Protein AF-A0A0C2IS38-F1 (afdb_monomer)

Organism: Thelohanellus kitauei (NCBI:txid669202)

Sequence (135 aa):
MSERKAVNKYYPP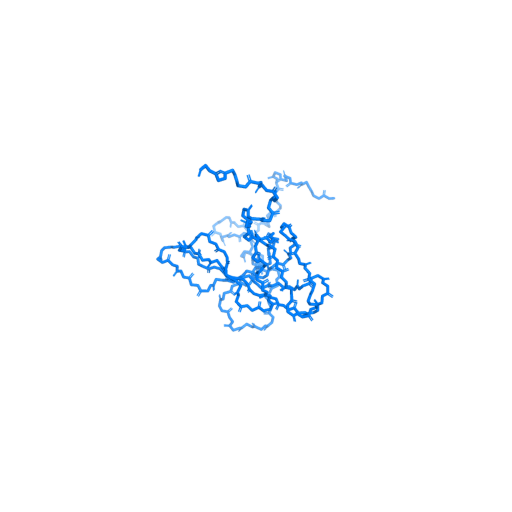EWRPEMGSINYYRKSLKFRERPKDQEERDPVFVIRFEMPFNIWCNGCNQHVGMGVRYNAQKKSIGKYFTTPMYKFRMKCHLCDNHFEIRTDPQNNDYVILSGARRKEERWDPKDSGAIELTG

InterPro domains:
  IPR007590 Saf4/Yju2 protein [PF04502] (9-122)
  IPR007590 Saf4/Yju2 protein [PTHR12111] (7-128)

pLDDT: mean 82.83, std 14.73, range [44.31, 95.69]

Secondary structure (DSSP, 8-state):
---TT-S-----TT--GGG--HHHHTT--SSS---S-TT-SS--EEEEEE-SS-EEETTT--EE-TT-EEEEEEEEEEEETTEEEEEEEEE-SSSS-EEEEEEETTTTEEEEEESEEE------GGGGT------

Mean predicted aligned error: 10.75 Å

Foldseek 3Di:
DDDPPDPDDDDPPPDDVVVPDSCVVVVPPPDPDDPPPPDDPWDWDWDWDFACAWKQFPPPRDIDGGGDIWRWTWTFDAADVPHTKIKTWTADPVDRFIWIWIQDPVVRDIDTDDRIDGDDPDDDPVVVPDDPPDD

Nearest PDB structures (foldseek):
  7b9v-assembly1_D  TM=8.317E-01  e=5.038E-08  Saccharomyces cerevisiae
  6j6q-assembly1_F  TM=8.182E-01  e=5.038E-08  Saccharomyces cerevisiae S288C
  5yzg-assembly1_Y  TM=8.006E-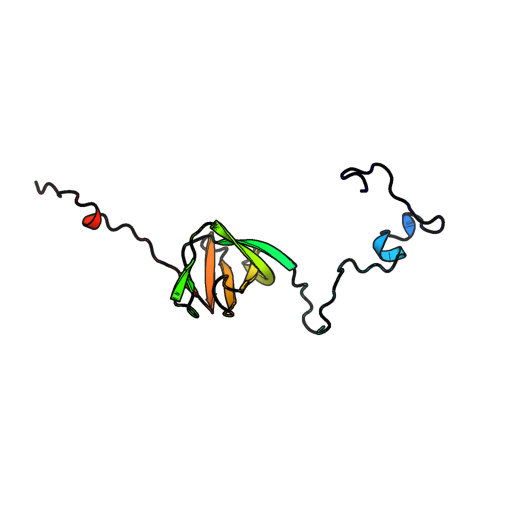01  e=3.099E-08  Homo sapiens
  6zym-assembly1_u  TM=8.475E-01  e=1.943E-07  Homo sapiens
  5lj5-assembly1_D  TM=8.178E-01  e=1.218E-06  Saccharomyces cerevisiae

Radius of gyration: 23.23 Å; Cα contacts (8 Å, |Δi|>4): 188; chains: 1; bounding box: 46×54×66 Å

Structure (mmCIF, N/CA/C/O backbone):
data_AF-A0A0C2IS38-F1
#
_entry.id   AF-A0A0C2IS38-F1
#
loop_
_atom_site.group_PDB
_atom_site.id
_atom_site.type_symbol
_atom_site.label_atom_id
_atom_site.label_alt_id
_atom_site.label_comp_id
_atom_site.label_asym_id
_atom_site.label_entity_id
_atom_site.label_seq_id
_atom_site.pdbx_PDB_ins_code
_atom_site.Cartn_x
_atom_site.Cartn_y
_atom_site.Cartn_z
_atom_site.occupancy
_atom_site.B_iso_or_equiv
_atom_site.auth_seq_id
_atom_site.auth_comp_id
_atom_site.auth_asym_id
_atom_site.auth_atom_id
_atom_site.pdbx_PDB_model_num
ATOM 1 N N . MET A 1 1 ? 24.929 -23.655 -2.162 1.00 57.03 1 MET A N 1
ATOM 2 C CA . MET A 1 1 ? 24.308 -22.314 -2.078 1.00 57.03 1 MET A CA 1
ATOM 3 C C . MET A 1 1 ? 25.166 -21.364 -2.892 1.00 57.03 1 MET A C 1
ATOM 5 O O . MET A 1 1 ? 26.351 -21.276 -2.609 1.00 57.03 1 MET A O 1
ATOM 9 N N . SER A 1 2 ? 24.614 -20.737 -3.933 1.00 82.00 2 SER A N 1
ATOM 10 C CA . SER A 1 2 ? 25.345 -19.702 -4.678 1.00 82.00 2 SER A CA 1
ATOM 11 C C . SER A 1 2 ? 25.635 -18.513 -3.761 1.00 82.00 2 SER A C 1
ATOM 13 O O . SER A 1 2 ? 24.834 -18.198 -2.880 1.00 82.00 2 SER A O 1
ATOM 15 N N . GLU A 1 3 ? 26.757 -17.840 -3.983 1.00 89.31 3 GLU A N 1
ATOM 16 C CA . GLU A 1 3 ? 27.144 -16.662 -3.213 1.00 89.31 3 GLU A CA 1
ATOM 17 C C . GLU A 1 3 ? 26.164 -15.494 -3.437 1.00 89.31 3 GLU A C 1
ATOM 19 O O . GLU A 1 3 ? 25.717 -15.250 -4.561 1.00 89.31 3 GLU A O 1
ATOM 24 N N . ARG A 1 4 ? 25.841 -14.739 -2.370 1.00 87.75 4 ARG A N 1
ATOM 25 C CA . ARG A 1 4 ? 24.925 -13.577 -2.426 1.00 87.75 4 ARG A CA 1
ATOM 26 C C . ARG A 1 4 ? 25.410 -12.499 -3.401 1.00 87.75 4 ARG A C 1
ATOM 28 O O . ARG A 1 4 ? 24.593 -11.807 -4.004 1.00 87.75 4 ARG A O 1
ATOM 35 N N . LYS A 1 5 ? 26.729 -12.346 -3.531 1.00 88.19 5 LYS A N 1
ATOM 36 C CA . LYS A 1 5 ? 27.398 -11.382 -4.412 1.00 88.19 5 LYS A CA 1
ATOM 37 C C . LYS A 1 5 ? 28.279 -12.105 -5.431 1.00 88.19 5 LYS A C 1
ATOM 39 O O . LYS A 1 5 ? 29.456 -11.797 -5.559 1.00 88.19 5 LYS A O 1
ATOM 44 N N . ALA A 1 6 ? 27.708 -13.070 -6.148 1.00 90.31 6 ALA A N 1
ATOM 45 C CA . ALA A 1 6 ? 28.429 -13.752 -7.215 1.00 90.31 6 ALA A CA 1
ATOM 46 C C . ALA A 1 6 ? 28.960 -12.740 -8.250 1.00 90.31 6 ALA A C 1
ATOM 48 O O . ALA A 1 6 ? 28.176 -12.033 -8.894 1.00 90.31 6 ALA A O 1
ATOM 49 N N . VAL A 1 7 ? 30.288 -12.685 -8.390 1.00 89.31 7 VAL A N 1
ATOM 50 C CA . VAL A 1 7 ? 30.995 -11.798 -9.330 1.00 89.31 7 VAL A CA 1
ATOM 51 C C . VAL A 1 7 ? 30.724 -12.224 -10.771 1.00 89.31 7 VAL A C 1
ATOM 53 O O . VAL A 1 7 ? 30.431 -11.394 -11.629 1.00 89.31 7 VAL A O 1
ATOM 56 N N . ASN A 1 8 ? 30.729 -13.535 -11.015 1.00 88.19 8 ASN A N 1
ATOM 57 C CA . ASN A 1 8 ? 30.506 -14.116 -12.330 1.00 88.19 8 ASN A CA 1
ATOM 58 C C . ASN A 1 8 ? 29.160 -14.840 -12.378 1.00 88.19 8 ASN A C 1
ATOM 60 O O . ASN A 1 8 ? 28.774 -15.550 -11.449 1.00 88.19 8 ASN A O 1
ATOM 64 N N . LYS A 1 9 ? 28.443 -14.671 -13.490 1.00 85.75 9 LYS A N 1
ATOM 65 C CA . LYS A 1 9 ? 27.204 -15.393 -13.800 1.00 85.75 9 LYS A CA 1
ATOM 66 C C . LYS A 1 9 ? 27.421 -16.153 -15.097 1.00 85.75 9 LYS A C 1
ATOM 68 O O . LYS A 1 9 ? 28.041 -15.627 -16.015 1.00 85.75 9 LYS A O 1
ATOM 73 N N . TYR A 1 10 ? 26.905 -17.375 -15.179 1.00 86.94 10 TYR A N 1
ATOM 74 C CA . TYR A 1 10 ? 26.964 -18.135 -16.420 1.00 86.94 10 TYR A CA 1
ATOM 75 C C . TYR A 1 10 ? 26.061 -17.495 -17.482 1.00 86.94 10 TYR A C 1
ATOM 77 O O . TYR A 1 10 ? 24.835 -17.404 -17.303 1.00 86.94 10 TYR A O 1
ATOM 85 N N . TYR A 1 11 ? 26.678 -17.096 -18.590 1.00 87.81 11 TYR A N 1
ATOM 86 C CA . TYR A 1 11 ? 26.013 -16.666 -19.812 1.00 87.81 11 TYR A CA 1
ATOM 87 C C . TYR A 1 11 ? 26.164 -17.772 -20.870 1.00 87.81 11 TYR A C 1
ATOM 89 O O . TYR A 1 11 ? 27.268 -18.291 -21.030 1.00 87.81 11 TYR A O 1
ATOM 97 N N . PRO A 1 12 ? 25.082 -18.173 -21.563 1.00 90.62 12 PRO A N 1
ATOM 98 C CA . PRO A 1 12 ? 25.164 -19.149 -22.646 1.00 90.62 12 PRO A CA 1
ATOM 99 C C . PRO A 1 12 ? 26.134 -18.674 -23.744 1.00 90.62 12 PRO A C 1
ATOM 101 O O . PRO A 1 12 ? 26.116 -17.482 -24.046 1.00 90.62 12 PRO A O 1
ATOM 104 N N . PRO A 1 13 ? 26.924 -19.562 -24.379 1.00 90.50 13 PRO A N 1
ATOM 105 C CA . PRO A 1 13 ? 27.898 -19.183 -25.414 1.00 90.50 13 PRO A CA 1
ATOM 106 C C . PRO A 1 13 ? 27.287 -18.465 -26.623 1.00 90.50 13 PRO A C 1
ATOM 108 O O . PRO A 1 13 ? 27.927 -17.637 -27.262 1.00 90.50 13 PRO A O 1
ATOM 111 N N . GLU A 1 14 ? 26.031 -18.783 -26.924 1.00 90.69 14 GLU A N 1
ATOM 112 C CA . GLU A 1 14 ? 25.249 -18.172 -27.996 1.00 90.69 14 GLU A CA 1
ATOM 113 C C . GLU A 1 14 ? 24.733 -16.771 -27.634 1.00 90.69 14 GLU A C 1
ATOM 115 O O . GLU A 1 14 ? 24.430 -15.986 -28.527 1.00 90.69 14 GLU A O 1
ATOM 120 N N . TRP A 1 15 ? 24.632 -16.422 -26.345 1.00 90.50 15 TRP A N 1
ATOM 121 C CA . TRP A 1 15 ? 24.112 -15.122 -25.926 1.00 90.50 15 TRP A CA 1
ATOM 122 C C . TRP A 1 15 ? 25.184 -14.040 -26.046 1.00 90.50 15 TRP A C 1
ATOM 124 O O . TRP A 1 15 ? 26.261 -14.134 -25.456 1.00 90.50 15 TRP A O 1
ATOM 134 N N . ARG A 1 16 ? 24.845 -12.958 -26.750 1.00 87.00 16 ARG A N 1
ATOM 135 C CA . ARG A 1 16 ? 25.650 -11.733 -26.818 1.00 87.00 16 ARG A CA 1
ATOM 136 C C . ARG A 1 16 ? 24.900 -10.573 -26.158 1.00 87.00 16 ARG A C 1
ATOM 138 O O . ARG A 1 16 ? 23.674 -10.527 -26.276 1.00 87.00 16 ARG A O 1
ATOM 145 N N . PRO A 1 17 ? 25.595 -9.602 -25.534 1.00 86.50 17 PRO A N 1
ATOM 146 C CA . PRO A 1 17 ? 24.956 -8.435 -24.911 1.00 86.50 17 PRO A CA 1
ATOM 147 C C . PRO A 1 17 ? 24.044 -7.633 -25.856 1.00 86.50 17 PRO A C 1
ATOM 149 O O . PRO A 1 17 ? 23.048 -7.063 -25.417 1.00 86.50 17 PRO A O 1
ATOM 152 N N . GLU A 1 18 ? 24.351 -7.639 -27.155 1.00 89.38 18 GLU A N 1
ATOM 153 C CA . GLU A 1 18 ? 23.566 -7.001 -28.223 1.00 89.38 18 GLU A CA 1
ATOM 154 C C . GLU A 1 18 ? 22.166 -7.613 -28.397 1.00 89.38 18 GLU A C 1
ATOM 156 O O . GLU A 1 18 ? 21.237 -6.925 -28.807 1.00 89.38 18 GLU A O 1
ATOM 161 N N . MET A 1 19 ? 21.974 -8.886 -28.023 1.00 82.50 19 MET A N 1
ATOM 162 C CA . MET A 1 19 ? 20.680 -9.583 -28.107 1.00 82.50 19 MET A CA 1
ATOM 163 C C . MET A 1 19 ? 19.703 -9.185 -26.985 1.00 82.50 19 MET A C 1
ATOM 165 O O . MET A 1 19 ? 18.626 -9.771 -26.845 1.00 82.50 19 MET A O 1
ATOM 169 N N . GLY A 1 20 ? 20.077 -8.212 -26.151 1.00 84.69 20 GLY A N 1
ATOM 170 C CA . GLY A 1 20 ? 19.288 -7.730 -25.026 1.00 84.69 20 GLY A CA 1
ATOM 171 C C . GLY A 1 20 ? 19.495 -8.541 -23.746 1.00 84.69 20 GLY A C 1
ATOM 172 O O . GLY A 1 20 ? 20.449 -9.301 -23.588 1.00 84.69 20 GLY A O 1
ATOM 173 N N . SER A 1 21 ? 18.599 -8.353 -22.772 1.00 82.62 21 SER A N 1
ATOM 174 C CA . SER A 1 21 ? 18.766 -8.950 -21.438 1.00 82.62 21 SER A CA 1
ATOM 175 C C . SER A 1 21 ? 18.801 -10.483 -21.479 1.00 82.62 21 SER A C 1
ATOM 177 O O . SER A 1 21 ? 18.038 -11.106 -22.216 1.00 82.62 21 SER A O 1
ATOM 179 N N . ILE A 1 22 ? 19.596 -11.106 -20.604 1.00 83.56 22 ILE A N 1
ATOM 180 C CA . ILE A 1 22 ? 19.650 -12.574 -20.476 1.00 83.56 22 ILE A CA 1
ATOM 181 C C . ILE A 1 22 ? 18.268 -13.209 -20.245 1.00 83.56 22 ILE A C 1
ATOM 183 O O . ILE A 1 22 ? 18.007 -14.319 -20.701 1.00 83.56 22 ILE A O 1
ATOM 187 N N . ASN A 1 23 ? 17.361 -12.485 -19.580 1.00 79.94 23 ASN A N 1
ATOM 188 C CA . ASN A 1 23 ? 15.996 -12.947 -19.343 1.00 79.94 23 ASN A CA 1
ATOM 189 C C . ASN A 1 23 ? 15.187 -13.043 -20.642 1.00 79.94 23 ASN A C 1
ATOM 191 O O . ASN A 1 23 ? 14.408 -13.975 -20.816 1.00 79.94 23 ASN A O 1
ATOM 195 N N . TYR A 1 24 ? 15.396 -12.093 -21.556 1.00 79.12 24 TYR A N 1
ATOM 196 C CA . TYR A 1 24 ? 14.782 -12.100 -22.880 1.00 79.12 24 TYR A CA 1
ATOM 197 C C . TYR A 1 24 ? 15.294 -13.281 -23.710 1.00 79.12 24 TYR A C 1
ATO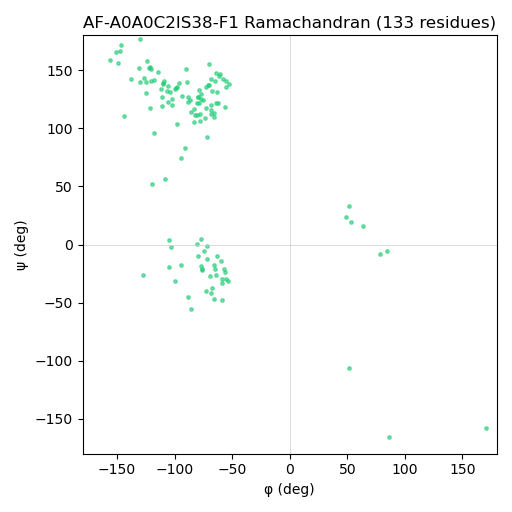M 199 O O . TYR A 1 24 ? 14.496 -14.053 -24.235 1.00 79.12 24 TYR A O 1
ATOM 207 N N . TYR A 1 25 ? 16.614 -13.488 -23.721 1.00 82.00 25 TYR A N 1
ATOM 208 C CA . TYR A 1 25 ? 17.253 -14.610 -24.410 1.00 82.00 25 TYR A CA 1
ATOM 209 C C . TYR A 1 25 ? 16.761 -15.974 -23.916 1.00 82.00 25 TYR A C 1
ATOM 211 O O . TYR A 1 25 ? 16.363 -16.829 -24.701 1.00 82.00 25 TYR A O 1
ATOM 219 N N . ARG A 1 26 ? 16.712 -16.164 -22.592 1.00 81.44 26 ARG A N 1
ATOM 220 C CA . ARG A 1 26 ? 16.222 -17.405 -21.972 1.00 81.44 26 ARG A CA 1
ATOM 221 C C . ARG A 1 26 ? 14.707 -17.578 -22.077 1.00 81.44 26 ARG A C 1
ATOM 223 O O . ARG A 1 26 ? 14.185 -18.554 -21.544 1.00 81.44 26 ARG A O 1
ATOM 230 N N . LYS A 1 27 ? 13.991 -16.615 -22.675 1.00 74.94 27 LYS A N 1
ATOM 231 C CA . LYS A 1 27 ? 12.523 -16.504 -22.634 1.00 74.94 27 LYS A CA 1
ATOM 232 C C . LYS A 1 27 ? 11.972 -16.641 -21.207 1.00 74.94 27 LYS A C 1
ATOM 234 O O . LYS A 1 27 ? 10.810 -16.986 -21.004 1.00 74.94 27 LYS A O 1
ATOM 239 N N . SER A 1 28 ? 12.804 -16.360 -20.201 1.00 69.06 28 SER A N 1
ATOM 240 C CA . SER A 1 28 ? 12.397 -16.367 -18.809 1.00 69.06 28 SER A CA 1
ATOM 241 C C . SER A 1 28 ? 11.654 -15.062 -18.593 1.00 69.06 28 SER A C 1
ATOM 243 O O . SER A 1 28 ? 12.256 -13.982 -18.596 1.00 69.06 28 SER A O 1
ATOM 245 N N . LEU A 1 29 ? 10.334 -15.150 -18.480 1.00 59.41 29 LEU A N 1
ATOM 246 C CA . LEU A 1 29 ? 9.498 -13.990 -18.219 1.00 59.41 29 LEU A CA 1
ATOM 247 C C . LEU A 1 29 ? 10.033 -13.262 -16.977 1.00 59.41 29 LEU A C 1
ATOM 249 O O . LEU A 1 29 ? 10.394 -13.887 -15.981 1.00 59.41 29 LEU A O 1
ATOM 253 N N . LYS A 1 30 ? 10.077 -11.923 -17.027 1.00 54.06 30 LYS A N 1
ATOM 254 C CA . LYS A 1 30 ? 10.454 -11.099 -15.861 1.00 54.06 30 LYS A CA 1
ATOM 255 C C . LYS A 1 30 ? 9.553 -11.371 -14.644 1.00 54.06 30 LYS A C 1
ATOM 257 O O . LYS A 1 30 ? 9.959 -11.098 -13.521 1.00 54.06 30 LYS A O 1
ATOM 262 N N . PHE A 1 31 ? 8.361 -11.919 -14.879 1.00 56.28 31 PHE A N 1
ATOM 263 C CA . PHE A 1 31 ? 7.428 -12.388 -13.867 1.00 56.28 31 PHE A CA 1
ATOM 264 C C . PHE A 1 31 ? 7.424 -13.909 -13.830 1.00 56.28 31 PHE A C 1
ATOM 266 O O . PHE A 1 31 ? 7.141 -14.565 -14.829 1.00 56.28 31 PHE A O 1
ATOM 273 N N . ARG A 1 32 ? 7.726 -14.451 -12.652 1.00 51.66 32 ARG A N 1
ATOM 274 C CA . ARG A 1 32 ? 7.739 -15.889 -12.373 1.00 51.66 32 ARG A CA 1
ATOM 275 C C . ARG A 1 32 ? 6.340 -16.515 -12.487 1.00 51.66 32 ARG A C 1
ATOM 277 O O . ARG A 1 32 ? 6.230 -17.712 -12.709 1.00 51.66 32 ARG A O 1
ATOM 284 N N . GLU A 1 33 ? 5.297 -15.693 -12.385 1.00 46.91 33 GLU A N 1
ATOM 285 C CA . GLU A 1 33 ? 3.889 -16.073 -12.411 1.00 46.91 33 GLU A CA 1
ATOM 286 C C . GLU A 1 33 ? 3.120 -14.964 -13.145 1.00 46.91 33 GLU A C 1
ATOM 288 O O . GLU A 1 33 ? 3.005 -13.845 -12.644 1.00 46.91 33 GLU A O 1
ATOM 293 N N . AR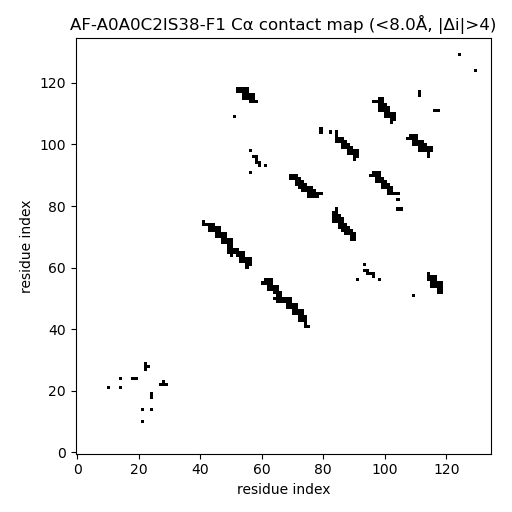G A 1 34 ? 2.610 -15.232 -14.351 1.00 48.09 34 ARG A N 1
ATOM 294 C CA . ARG A 1 34 ? 1.398 -14.527 -14.779 1.00 48.09 34 ARG A CA 1
ATOM 295 C C . ARG A 1 34 ? 0.246 -15.204 -14.031 1.00 48.09 34 ARG A C 1
ATOM 297 O O . ARG A 1 34 ? 0.135 -16.426 -14.163 1.00 48.09 34 ARG A O 1
ATOM 304 N N . PRO A 1 35 ? -0.600 -14.490 -13.268 1.00 44.62 35 PRO A N 1
ATOM 305 C CA . PRO A 1 35 ? -1.912 -15.039 -12.955 1.00 44.62 35 PRO A CA 1
ATOM 306 C C . PRO A 1 35 ? -2.596 -15.372 -14.290 1.00 44.62 35 PRO A C 1
ATOM 308 O O . PRO A 1 35 ? -2.486 -14.608 -15.251 1.00 44.62 35 PRO A O 1
ATOM 311 N N . LYS A 1 36 ? -3.220 -16.552 -14.375 1.00 50.09 36 LYS A N 1
ATOM 312 C CA . LYS A 1 36 ? -3.883 -17.054 -15.594 1.00 50.09 36 LYS A CA 1
ATOM 313 C C . LYS A 1 36 ? -5.010 -16.131 -16.084 1.00 50.09 36 LYS A C 1
ATOM 315 O O . LYS A 1 36 ? -5.406 -16.227 -17.240 1.00 50.09 36 LYS A O 1
ATOM 320 N N .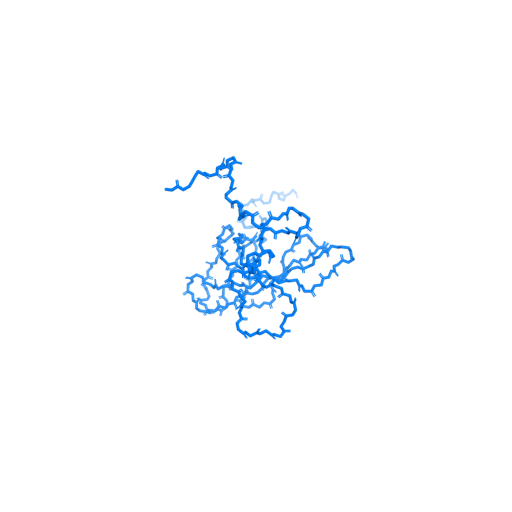 ASP A 1 37 ? -5.448 -15.203 -15.242 1.00 45.25 37 ASP A N 1
ATOM 321 C CA . ASP A 1 37 ? -6.560 -14.291 -15.487 1.00 45.25 37 ASP A CA 1
ATOM 322 C C . ASP A 1 37 ? -6.019 -12.965 -16.046 1.00 45.25 37 ASP A C 1
ATOM 324 O O . ASP A 1 37 ? -5.850 -11.957 -15.359 1.00 45.25 37 ASP A O 1
ATOM 328 N N . GLN A 1 38 ? -5.624 -13.017 -17.314 1.00 46.12 38 GLN A N 1
ATOM 329 C CA . GLN A 1 38 ? -4.959 -11.935 -18.026 1.00 46.12 38 GLN A CA 1
ATOM 330 C C . GLN A 1 38 ? -5.987 -11.032 -18.733 1.00 46.12 38 GLN A C 1
ATOM 332 O O . GLN A 1 38 ? -6.194 -11.164 -19.933 1.00 46.12 38 GLN A O 1
ATOM 337 N N . GLU A 1 39 ? -6.575 -10.076 -18.005 1.00 44.31 39 GLU A N 1
ATOM 338 C CA . GLU A 1 39 ? -7.233 -8.889 -18.600 1.00 44.31 39 GLU A CA 1
ATOM 339 C C . GLU A 1 39 ? -6.742 -7.555 -18.012 1.00 44.31 39 GLU A C 1
ATOM 341 O O . GLU A 1 39 ? -6.724 -6.541 -18.714 1.00 44.31 39 GLU A O 1
ATOM 346 N N . GLU A 1 40 ? -6.246 -7.522 -16.772 1.00 48.06 40 GLU A N 1
ATOM 347 C CA . GLU A 1 40 ? -5.729 -6.275 -16.204 1.00 48.06 40 GLU A CA 1
ATOM 348 C C . GLU A 1 40 ? -4.279 -6.021 -16.638 1.00 48.06 40 GLU A C 1
ATOM 350 O O . GLU A 1 40 ? -3.353 -6.766 -16.318 1.00 48.06 40 GLU A O 1
ATOM 355 N N . ARG A 1 41 ? -4.086 -4.929 -17.388 1.00 51.66 41 ARG A N 1
ATOM 356 C CA . ARG A 1 41 ? -2.798 -4.464 -17.935 1.00 51.66 41 ARG A CA 1
ATOM 357 C C . ARG A 1 41 ? -1.767 -4.074 -16.866 1.00 51.66 41 ARG A C 1
ATOM 359 O O . ARG A 1 41 ? -0.601 -3.876 -17.209 1.00 51.66 41 ARG A O 1
ATOM 366 N N . ASP A 1 42 ? -2.171 -3.992 -15.601 1.00 57.97 42 ASP A N 1
ATOM 367 C CA . ASP A 1 42 ? -1.316 -3.543 -14.508 1.00 57.97 42 ASP A CA 1
ATOM 368 C C . ASP A 1 42 ? -0.795 -4.722 -13.671 1.00 57.97 42 ASP A C 1
ATOM 370 O O . ASP A 1 42 ? -1.583 -5.461 -13.076 1.00 57.97 42 ASP A O 1
ATOM 374 N N . PRO A 1 43 ? 0.534 -4.910 -13.575 1.00 62.25 43 PRO A N 1
ATOM 375 C CA . PRO A 1 43 ? 1.114 -5.978 -12.774 1.00 62.25 43 PRO A CA 1
ATOM 376 C C . PRO A 1 43 ? 0.789 -5.790 -11.287 1.00 62.25 43 PRO A C 1
ATOM 378 O O . PRO A 1 43 ? 1.166 -4.789 -10.672 1.00 62.25 43 PRO A O 1
ATOM 381 N N . VAL A 1 44 ? 0.136 -6.788 -10.690 1.00 73.62 44 VAL A N 1
ATOM 382 C CA . VAL A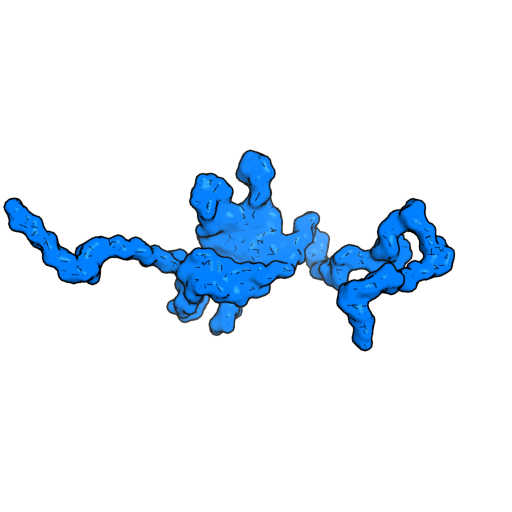 1 44 ? -0.072 -6.855 -9.240 1.00 73.62 44 VAL A CA 1
ATOM 383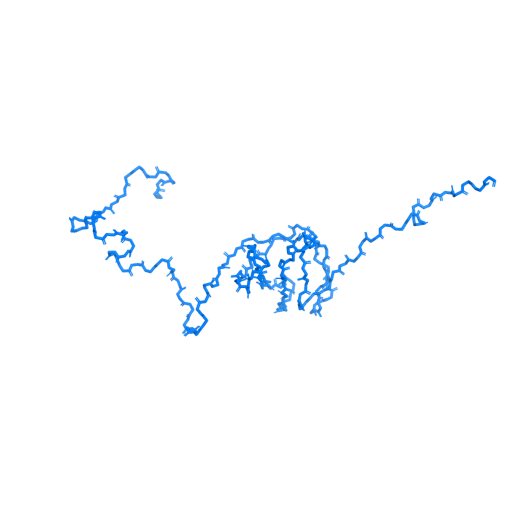 C C . VAL A 1 44 ? 1.223 -7.325 -8.583 1.00 73.62 44 VAL A C 1
ATOM 385 O O . VAL A 1 44 ? 1.645 -8.468 -8.757 1.00 73.62 44 VAL A O 1
ATOM 388 N N . PHE A 1 45 ? 1.865 -6.443 -7.817 1.00 81.94 45 PHE A N 1
ATOM 389 C CA . PHE A 1 45 ? 3.072 -6.779 -7.059 1.00 81.94 45 PHE A CA 1
ATOM 390 C C . PHE A 1 45 ? 2.727 -7.097 -5.611 1.00 81.94 45 PHE A C 1
ATOM 392 O O . PHE A 1 45 ? 1.997 -6.345 -4.971 1.00 81.94 45 PHE A O 1
ATOM 399 N N . VAL A 1 46 ? 3.310 -8.162 -5.063 1.00 89.69 46 VAL A N 1
ATOM 400 C CA . VAL A 1 46 ? 3.221 -8.441 -3.626 1.00 89.69 46 VAL A CA 1
ATOM 401 C C . VAL A 1 46 ? 4.372 -7.737 -2.910 1.00 89.69 46 VAL A C 1
ATOM 403 O O . VAL A 1 46 ? 5.538 -7.961 -3.235 1.00 89.69 46 VAL A O 1
ATOM 406 N N . ILE A 1 47 ? 4.051 -6.883 -1.940 1.00 92.38 47 ILE A N 1
ATOM 407 C CA . ILE A 1 47 ? 5.020 -6.159 -1.110 1.00 92.38 47 ILE A CA 1
ATOM 408 C C . ILE A 1 47 ? 4.783 -6.433 0.378 1.00 92.38 47 ILE A C 1
ATOM 410 O O . ILE A 1 47 ? 3.678 -6.780 0.789 1.00 92.38 47 ILE A O 1
ATOM 414 N N . ARG A 1 48 ? 5.818 -6.231 1.199 1.00 93.88 48 ARG A N 1
ATOM 415 C CA . ARG A 1 48 ? 5.691 -6.163 2.661 1.00 93.88 48 ARG A CA 1
ATOM 416 C C . ARG A 1 48 ? 5.245 -4.751 3.039 1.00 93.88 48 ARG A C 1
ATOM 418 O O . ARG A 1 48 ? 6.015 -3.813 2.859 1.00 93.88 48 ARG A O 1
ATOM 425 N N . PHE A 1 49 ? 4.018 -4.608 3.522 1.00 94.31 49 PHE A N 1
ATOM 426 C CA . PHE A 1 49 ? 3.426 -3.329 3.915 1.00 94.31 49 PHE A CA 1
ATOM 427 C C . PHE A 1 49 ? 3.226 -3.286 5.432 1.00 94.31 49 PHE A C 1
ATOM 429 O O . PHE A 1 49 ? 2.728 -4.253 6.007 1.00 94.31 49 PHE A O 1
ATOM 436 N N . GLU A 1 50 ? 3.617 -2.190 6.077 1.00 95.06 50 GLU A N 1
ATOM 437 C CA . GLU A 1 50 ? 3.419 -1.969 7.515 1.00 95.06 50 GLU A CA 1
ATOM 438 C C . GLU A 1 50 ? 2.200 -1.064 7.725 1.00 95.06 50 GLU A C 1
ATOM 440 O O . GLU A 1 50 ? 2.046 -0.066 7.021 1.00 95.06 50 GLU A O 1
ATOM 445 N N . MET A 1 51 ? 1.313 -1.414 8.661 1.00 93.38 51 MET A N 1
ATOM 446 C CA . MET A 1 51 ? 0.119 -0.610 8.950 1.00 93.38 51 MET A CA 1
ATOM 447 C C . MET A 1 51 ? 0.494 0.793 9.455 1.00 93.38 51 MET A C 1
ATOM 449 O O . MET A 1 51 ? 1.149 0.880 10.496 1.00 93.38 51 MET A O 1
ATOM 453 N N . PRO A 1 52 ? 0.054 1.880 8.790 1.00 92.12 52 PRO A N 1
ATOM 454 C CA . PRO A 1 52 ? 0.404 3.246 9.187 1.00 92.12 52 PRO A CA 1
ATOM 455 C C . PRO A 1 52 ? -0.372 3.746 10.414 1.00 92.12 52 PRO A C 1
ATOM 457 O O . PRO A 1 52 ? 0.066 4.681 11.070 1.00 92.12 52 PRO A O 1
ATOM 460 N N . PHE A 1 53 ? -1.521 3.147 10.729 1.00 92.06 53 PHE A N 1
ATOM 461 C CA . PHE A 1 53 ? -2.360 3.521 11.867 1.00 92.06 53 PHE A CA 1
ATOM 462 C C . PHE A 1 53 ? -3.146 2.315 12.388 1.00 92.06 53 PHE A C 1
ATOM 464 O O . PHE A 1 53 ? -3.255 1.286 11.717 1.00 92.06 53 PHE A O 1
ATOM 471 N N . ASN A 1 54 ? -3.712 2.466 13.583 1.00 92.88 54 ASN A N 1
ATOM 472 C CA . ASN A 1 54 ? -4.581 1.478 14.212 1.00 92.88 54 ASN A CA 1
ATOM 473 C C . ASN A 1 54 ? -5.904 1.335 13.438 1.00 92.88 54 ASN A C 1
ATOM 475 O O . ASN A 1 54 ? -6.555 2.332 13.103 1.00 92.88 54 ASN A O 1
ATOM 479 N N . ILE A 1 55 ? -6.318 0.096 13.161 1.00 93.38 55 ILE A N 1
ATOM 480 C CA . ILE A 1 55 ? -7.572 -0.200 12.451 1.00 93.38 55 ILE A CA 1
ATOM 481 C C . ILE A 1 55 ? -8.408 -1.252 13.180 1.00 93.38 55 ILE A C 1
ATOM 483 O O . ILE A 1 55 ? -7.890 -2.146 13.845 1.00 93.38 55 ILE A O 1
ATOM 487 N N . TRP A 1 56 ? -9.719 -1.176 12.984 1.00 93.62 56 TRP A N 1
ATOM 488 C CA . TRP A 1 56 ? -10.684 -2.211 13.331 1.00 93.62 56 TRP A CA 1
ATOM 489 C C . TRP A 1 56 ? -11.085 -2.961 12.066 1.00 93.62 56 TRP A C 1
ATOM 491 O O . TRP A 1 56 ? -11.508 -2.346 11.083 1.00 93.62 56 TRP A O 1
ATOM 501 N N . CYS A 1 57 ? -10.944 -4.286 12.057 1.00 93.75 57 CYS A N 1
ATOM 502 C CA . CYS A 1 57 ? -11.388 -5.088 10.920 1.00 93.75 57 CYS A CA 1
ATOM 503 C C . CYS A 1 57 ? -12.910 -5.258 10.950 1.00 93.75 57 CYS A C 1
ATOM 505 O O . CYS A 1 57 ? -13.442 -5.737 11.941 1.00 93.75 57 CYS A O 1
ATOM 507 N N . ASN A 1 58 ? -13.611 -4.976 9.848 1.00 92.00 58 ASN A N 1
ATOM 508 C CA . ASN A 1 58 ? -15.074 -5.137 9.798 1.00 92.00 58 ASN A CA 1
ATOM 509 C C . ASN A 1 58 ? -15.534 -6.609 9.779 1.00 92.00 58 ASN A C 1
ATOM 511 O O . ASN A 1 58 ? -16.722 -6.872 9.911 1.00 92.00 58 ASN A O 1
ATOM 515 N N . GLY A 1 59 ? -14.619 -7.561 9.554 1.00 89.81 59 GLY A N 1
ATOM 516 C CA . GLY A 1 59 ? -14.940 -8.991 9.482 1.00 89.81 59 GLY A CA 1
ATOM 517 C C . GLY A 1 59 ? -14.959 -9.656 10.857 1.00 89.81 59 GLY A C 1
ATOM 518 O O . GLY A 1 59 ? -15.958 -10.247 11.244 1.00 89.81 59 GLY A O 1
ATOM 519 N N . CYS A 1 60 ? -13.857 -9.542 11.603 1.00 91.31 60 CYS A N 1
ATOM 520 C CA . CYS A 1 60 ? -13.721 -10.129 12.940 1.00 91.31 60 CYS A CA 1
ATOM 521 C C . CYS A 1 60 ? -13.866 -9.121 14.093 1.00 91.31 60 CYS A C 1
ATOM 523 O O . CYS A 1 60 ? -13.771 -9.523 15.247 1.00 91.31 60 CYS A O 1
ATOM 525 N N . ASN A 1 61 ? -14.055 -7.825 13.810 1.00 90.62 61 ASN A N 1
ATOM 526 C CA . ASN A 1 61 ? -14.108 -6.733 14.798 1.00 90.62 61 ASN A CA 1
ATOM 527 C C . ASN A 1 61 ? -12.903 -6.671 15.752 1.00 90.62 61 ASN A C 1
ATOM 529 O O . ASN A 1 61 ? -12.961 -6.039 16.803 1.00 90.62 61 ASN A O 1
ATOM 533 N N . GLN A 1 62 ? -11.787 -7.296 15.378 1.00 90.44 62 GLN A N 1
ATOM 534 C CA . GLN A 1 62 ? -10.552 -7.256 16.147 1.00 90.44 62 GLN A CA 1
ATOM 535 C C . GLN A 1 62 ? -9.678 -6.077 15.718 1.00 90.44 62 GLN A C 1
ATOM 537 O O . GLN A 1 62 ? -9.709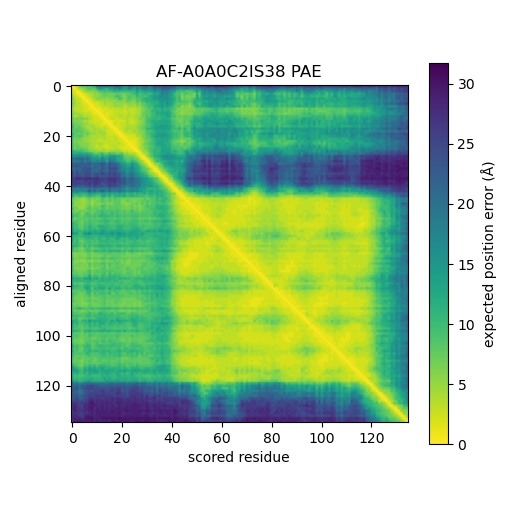 -5.616 14.570 1.00 90.44 62 GLN A O 1
ATOM 542 N N . HIS A 1 63 ? -8.894 -5.604 16.681 1.00 91.25 63 HIS A N 1
ATOM 543 C CA . HIS A 1 63 ? -7.955 -4.510 16.509 1.00 91.25 63 HIS A CA 1
ATOM 544 C C . HIS A 1 63 ? -6.677 -4.988 15.814 1.00 91.25 63 HIS A C 1
ATOM 546 O O . HIS A 1 63 ? -6.073 -5.986 16.206 1.00 91.25 63 HIS A O 1
ATOM 552 N N . VAL A 1 64 ? -6.233 -4.236 14.812 1.00 92.31 64 VAL A N 1
ATOM 553 C CA . VAL A 1 64 ? -4.910 -4.374 14.206 1.00 92.31 64 VAL A CA 1
ATOM 554 C C . VAL A 1 64 ? -4.105 -3.141 14.584 1.00 92.31 64 VAL A C 1
ATOM 556 O O . VAL A 1 64 ? -4.476 -2.019 14.237 1.00 92.31 64 VAL A O 1
ATOM 559 N N . GLY A 1 65 ? -2.998 -3.372 15.283 1.00 92.19 65 GLY A N 1
ATOM 560 C CA . GLY A 1 65 ? -2.093 -2.309 15.691 1.00 92.19 65 GLY A CA 1
ATOM 561 C C . GLY A 1 65 ? -1.324 -1.685 14.525 1.00 92.19 65 GLY A C 1
ATOM 562 O O . GLY A 1 65 ? -1.059 -2.322 13.500 1.00 92.19 65 GLY A O 1
ATOM 563 N N . MET A 1 66 ? -0.907 -0.441 14.723 1.00 93.00 66 MET A N 1
ATOM 564 C CA . MET A 1 66 ? 0.098 0.232 13.912 1.00 93.00 66 MET A CA 1
ATOM 565 C C . MET A 1 66 ? 1.395 -0.597 13.883 1.00 93.00 66 MET A C 1
ATOM 567 O O . MET A 1 66 ? 1.791 -1.194 14.883 1.00 93.00 66 MET A O 1
ATOM 571 N N . GLY A 1 67 ? 2.049 -0.663 12.722 1.00 92.62 67 GLY A N 1
ATOM 572 C CA . GLY A 1 67 ? 3.297 -1.409 12.519 1.00 92.62 67 GLY A CA 1
ATOM 573 C C . GLY A 1 67 ? 3.132 -2.903 12.206 1.00 92.62 67 GLY A C 1
ATOM 574 O O . GLY A 1 67 ? 4.113 -3.567 11.867 1.00 92.62 67 GLY A O 1
ATOM 575 N N . VAL A 1 68 ? 1.912 -3.458 12.247 1.00 93.25 68 VAL A N 1
ATOM 576 C CA . VAL A 1 68 ? 1.682 -4.855 11.834 1.00 93.25 68 VAL A CA 1
ATOM 577 C C . VAL A 1 68 ? 2.002 -5.024 10.345 1.00 93.25 68 VAL A C 1
ATOM 579 O O . VAL A 1 68 ? 1.556 -4.242 9.501 1.00 93.25 68 VAL A O 1
ATOM 582 N N . ARG A 1 69 ? 2.782 -6.062 10.020 1.00 94.75 69 ARG A N 1
ATOM 583 C CA . ARG A 1 69 ? 3.297 -6.329 8.670 1.00 94.75 69 ARG A CA 1
ATOM 584 C C . ARG A 1 69 ? 2.393 -7.281 7.893 1.00 94.75 69 ARG A C 1
ATOM 586 O O . ARG A 1 69 ? 2.161 -8.403 8.334 1.00 94.75 69 ARG A O 1
ATOM 593 N N . TYR A 1 70 ? 2.005 -6.890 6.684 1.00 94.44 70 TYR A N 1
ATOM 594 C CA . TYR A 1 70 ? 1.195 -7.689 5.767 1.00 94.44 70 TYR A CA 1
ATOM 595 C C . TYR A 1 70 ? 1.896 -7.927 4.432 1.00 94.44 70 TYR A C 1
ATOM 597 O O . TYR A 1 70 ? 2.694 -7.111 3.968 1.00 94.44 70 TYR A O 1
ATOM 605 N N . ASN A 1 71 ? 1.555 -9.042 3.787 1.00 93.31 71 ASN A N 1
ATOM 606 C CA . ASN A 1 71 ? 1.803 -9.224 2.362 1.00 93.31 71 ASN A CA 1
ATOM 607 C C . ASN A 1 71 ? 0.653 -8.543 1.612 1.00 93.31 71 ASN A C 1
ATOM 609 O O . ASN A 1 71 ? -0.471 -9.043 1.612 1.00 93.31 71 ASN A O 1
ATOM 613 N N . ALA A 1 72 ? 0.923 -7.382 1.025 1.00 93.69 72 ALA A N 1
ATOM 614 C CA . ALA A 1 72 ? -0.070 -6.569 0.343 1.00 93.69 72 ALA A CA 1
ATOM 615 C C . ALA A 1 72 ? 0.100 -6.649 -1.173 1.00 93.69 72 ALA A C 1
ATOM 617 O O . ALA A 1 72 ? 1.209 -6.544 -1.696 1.00 93.69 72 ALA A O 1
ATOM 618 N N . GLN A 1 73 ? -1.019 -6.782 -1.878 1.00 92.38 73 GLN A N 1
ATOM 619 C CA . GLN A 1 73 ? -1.104 -6.636 -3.323 1.00 92.38 73 GLN A CA 1
ATOM 620 C C . GLN A 1 73 ? -1.156 -5.147 -3.668 1.00 92.38 73 GLN A C 1
ATOM 622 O O . GLN A 1 73 ? -2.137 -4.464 -3.370 1.00 92.38 73 GLN A O 1
ATOM 627 N N . LYS A 1 74 ? -0.086 -4.644 -4.282 1.00 91.06 74 LYS A N 1
ATOM 628 C CA . LYS A 1 74 ? 0.050 -3.272 -4.767 1.00 91.06 74 LYS A CA 1
ATOM 629 C C . LYS A 1 74 ? -0.473 -3.173 -6.199 1.00 91.06 74 LYS A C 1
ATOM 631 O O . LYS A 1 74 ? 0.013 -3.884 -7.078 1.00 91.06 74 LYS A O 1
ATOM 636 N N . LYS A 1 75 ? -1.391 -2.235 -6.433 1.00 90.81 75 LYS A N 1
ATOM 637 C CA . LYS A 1 75 ? -1.922 -1.869 -7.756 1.00 90.81 75 LYS A CA 1
ATOM 638 C C . LYS A 1 75 ? -1.861 -0.352 -7.949 1.00 90.81 75 LYS A C 1
ATOM 640 O O . LYS A 1 75 ? -2.125 0.394 -7.009 1.00 90.81 75 LYS A O 1
ATOM 645 N N . SER A 1 76 ? -1.502 0.128 -9.135 1.00 89.56 76 SER A N 1
ATOM 646 C CA . SER A 1 76 ? -1.609 1.552 -9.492 1.00 89.56 76 SER A CA 1
ATOM 647 C C . SER A 1 76 ? -3.050 1.886 -9.874 1.00 89.56 76 SER A C 1
ATOM 649 O O . SER A 1 76 ? -3.616 1.211 -10.724 1.00 89.56 76 SER A O 1
ATOM 651 N N . ILE A 1 77 ? -3.651 2.904 -9.249 1.00 89.25 77 ILE A N 1
ATOM 652 C CA . ILE A 1 77 ? -5.034 3.332 -9.562 1.00 89.25 77 ILE A CA 1
ATOM 653 C C . ILE A 1 77 ? -5.039 4.556 -10.484 1.00 89.25 77 ILE A C 1
ATOM 655 O O . ILE A 1 77 ? -5.954 4.740 -11.277 1.00 89.25 77 ILE A O 1
ATOM 659 N N . GLY A 1 78 ? -4.028 5.418 -10.369 1.00 89.56 78 GLY A N 1
ATOM 660 C CA . GLY A 1 78 ? -3.979 6.691 -11.080 1.00 89.56 78 GLY A CA 1
ATOM 661 C C . GLY A 1 78 ? -2.840 7.571 -10.581 1.00 89.56 78 GLY A C 1
ATOM 662 O O . GLY A 1 78 ? -1.870 7.074 -10.001 1.00 89.56 78 GLY A O 1
ATOM 663 N N . LYS A 1 79 ? -2.951 8.881 -10.804 1.00 92.25 79 LYS A N 1
ATOM 664 C CA . LYS A 1 79 ? -1.975 9.879 -10.352 1.00 92.25 79 LYS A CA 1
ATOM 665 C C . LYS A 1 79 ? -2.693 11.110 -9.798 1.00 92.25 79 LYS A C 1
ATOM 667 O O . LYS A 1 79 ? -3.710 11.520 -10.346 1.00 92.25 79 LYS A O 1
ATOM 672 N N . TYR A 1 80 ? -2.137 11.692 -8.743 1.00 91.69 80 TYR A N 1
ATOM 673 C CA . TYR A 1 80 ? -2.477 13.019 -8.244 1.00 91.69 80 TYR A CA 1
ATOM 674 C C . TYR A 1 80 ? -1.431 14.001 -8.786 1.00 91.69 80 TYR A C 1
ATOM 676 O O . TYR A 1 80 ? -0.278 13.984 -8.350 1.00 91.69 80 TYR A O 1
ATOM 684 N N . PHE A 1 81 ? -1.805 14.787 -9.799 1.00 92.44 81 PHE A N 1
ATOM 685 C CA . PHE A 1 81 ? -0.879 15.559 -10.640 1.00 92.44 81 PHE A CA 1
ATOM 686 C C . PHE A 1 81 ? 0.252 14.679 -11.209 1.00 92.44 81 PHE A C 1
ATOM 688 O O . PHE A 1 81 ? 0.020 13.863 -12.101 1.00 92.44 81 PHE A O 1
ATOM 695 N N . THR A 1 82 ? 1.472 14.808 -10.687 1.00 93.50 82 THR A N 1
ATOM 696 C CA . THR A 1 82 ? 2.648 14.022 -11.087 1.00 93.50 82 THR A CA 1
ATOM 697 C C . THR A 1 82 ? 2.883 12.791 -10.202 1.00 93.50 82 THR A C 1
ATOM 699 O O . THR A 1 82 ? 3.565 11.856 -10.631 1.00 93.50 82 THR A O 1
ATOM 702 N N . THR A 1 83 ? 2.291 12.738 -9.005 1.00 93.00 83 THR A N 1
ATOM 703 C CA . THR A 1 83 ? 2.529 11.691 -7.999 1.00 93.00 83 THR A CA 1
ATOM 704 C C . THR A 1 83 ? 1.617 10.480 -8.226 1.00 93.00 83 THR A C 1
ATOM 706 O O . THR A 1 83 ? 0.395 10.629 -8.243 1.00 93.00 83 THR A O 1
ATOM 709 N N . PRO A 1 84 ?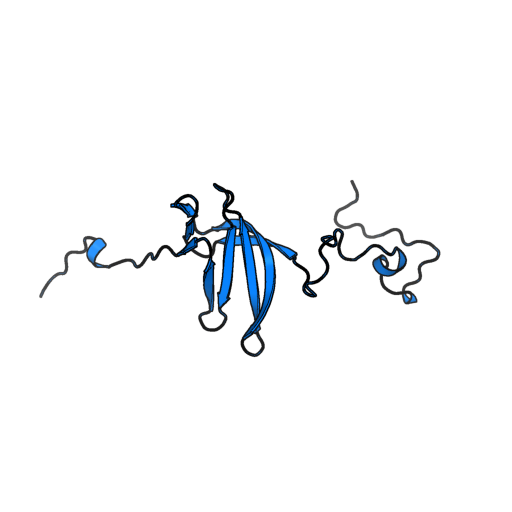 2.150 9.253 -8.377 1.00 91.56 84 PRO A N 1
ATOM 710 C CA . PRO A 1 84 ? 1.326 8.060 -8.557 1.00 91.56 84 PRO A CA 1
ATOM 711 C C . PRO A 1 84 ? 0.585 7.663 -7.277 1.00 91.56 84 PRO A C 1
ATOM 713 O O . PRO A 1 84 ? 1.165 7.634 -6.193 1.00 91.56 84 PRO A O 1
ATOM 716 N N . MET A 1 85 ? -0.685 7.291 -7.428 1.00 94.06 85 MET A N 1
ATOM 717 C CA . MET A 1 85 ? -1.521 6.757 -6.357 1.00 94.06 85 MET A CA 1
ATOM 718 C C . MET A 1 85 ? -1.582 5.232 -6.423 1.00 94.06 85 MET A C 1
ATOM 720 O O . MET A 1 85 ? -1.816 4.640 -7.485 1.00 94.06 85 MET A O 1
ATOM 724 N N . TYR A 1 86 ? -1.432 4.594 -5.265 1.00 93.38 86 TYR A N 1
ATOM 725 C CA . TYR A 1 86 ? -1.421 3.142 -5.132 1.00 93.38 86 TYR A CA 1
ATOM 726 C C . TYR A 1 86 ? -2.576 2.639 -4.267 1.00 93.38 86 TYR A C 1
ATOM 728 O O . TYR A 1 86 ? -2.908 3.238 -3.245 1.00 93.38 86 TYR A O 1
ATOM 736 N N . LYS A 1 87 ? -3.147 1.503 -4.679 1.00 94.38 87 LYS A N 1
ATOM 737 C CA . LYS A 1 87 ? -4.031 0.643 -3.891 1.00 94.38 87 LYS A CA 1
ATOM 738 C C . LYS A 1 87 ? -3.219 -0.479 -3.274 1.00 94.38 87 LYS A C 1
ATOM 740 O O . LYS A 1 87 ? -2.417 -1.106 -3.968 1.00 94.38 87 LYS A O 1
ATOM 745 N N . PHE A 1 88 ? -3.517 -0.794 -2.027 1.00 94.81 88 PHE A N 1
ATOM 746 C CA . PHE A 1 88 ? -3.010 -1.959 -1.328 1.00 94.81 88 PHE A CA 1
ATOM 747 C C . PHE A 1 88 ? -4.192 -2.804 -0.880 1.00 94.81 88 PHE A C 1
ATOM 749 O O . PHE A 1 88 ? -5.013 -2.349 -0.086 1.00 94.81 88 PHE A O 1
ATOM 756 N N . ARG A 1 89 ? -4.279 -4.029 -1.396 1.00 94.38 89 ARG A N 1
ATOM 757 C CA . ARG A 1 89 ? -5.236 -5.039 -0.939 1.00 94.38 89 ARG A CA 1
ATOM 758 C C . ARG A 1 89 ? -4.504 -6.063 -0.091 1.00 94.38 89 ARG A C 1
ATOM 760 O O . ARG A 1 89 ? -3.465 -6.575 -0.505 1.00 94.38 89 ARG A O 1
ATOM 767 N N . MET A 1 90 ? -5.036 -6.373 1.082 1.00 93.25 90 MET A N 1
ATOM 768 C CA . MET A 1 90 ? -4.434 -7.367 1.966 1.00 93.25 90 MET A CA 1
ATOM 769 C C . MET A 1 90 ? -5.473 -8.098 2.806 1.00 93.25 90 MET A C 1
ATOM 771 O O . MET A 1 90 ? -6.585 -7.611 3.012 1.00 93.25 90 MET A O 1
ATOM 775 N N . LYS A 1 91 ? -5.101 -9.298 3.250 1.00 93.50 91 LYS A N 1
ATOM 776 C CA . LYS A 1 91 ? -5.933 -10.180 4.066 1.00 93.50 91 LYS A CA 1
ATOM 777 C C . LYS A 1 91 ? -5.707 -9.884 5.547 1.00 93.50 91 LYS A C 1
ATOM 779 O O . LYS A 1 91 ? -4.565 -9.682 5.962 1.00 93.50 91 LYS A O 1
ATOM 784 N N . CYS A 1 92 ? -6.773 -9.892 6.341 1.00 92.62 92 CYS A N 1
ATOM 785 C CA . CYS A 1 92 ? -6.654 -9.872 7.794 1.00 92.62 92 CYS A CA 1
ATOM 786 C C . CYS A 1 92 ? -5.880 -11.103 8.295 1.00 92.62 92 CYS A C 1
ATOM 788 O O . CYS A 1 92 ? -5.966 -12.186 7.725 1.00 92.62 92 CYS A O 1
ATOM 790 N N . HIS A 1 93 ? -5.114 -10.945 9.374 1.00 87.31 93 HIS A N 1
ATOM 791 C CA . HIS A 1 93 ? -4.375 -12.059 9.973 1.00 87.31 93 HIS A CA 1
ATOM 792 C C . HIS A 1 93 ? -5.272 -12.988 10.810 1.00 87.31 93 HIS A C 1
ATOM 794 O O . HIS A 1 93 ? -4.886 -14.121 11.074 1.00 87.31 93 HIS A O 1
ATOM 800 N N . LEU A 1 94 ? -6.461 -12.515 11.204 1.00 89.56 94 LEU A N 1
ATOM 801 C CA . LEU A 1 94 ? -7.399 -13.232 12.076 1.00 89.56 94 LEU A CA 1
ATOM 802 C C . LEU A 1 94 ? -8.605 -13.808 11.319 1.00 89.56 94 LEU A C 1
ATOM 804 O O . LEU A 1 94 ? -9.279 -14.692 11.835 1.00 89.56 94 LEU A O 1
ATOM 808 N N . CYS A 1 95 ? -8.905 -13.317 10.113 1.00 91.69 95 CYS A N 1
ATOM 809 C CA . CYS A 1 95 ? -10.065 -13.760 9.337 1.00 91.69 95 CYS A CA 1
ATOM 810 C C . CYS A 1 95 ? -9.802 -13.745 7.827 1.00 91.69 95 CYS A C 1
ATOM 812 O O . CYS A 1 95 ? -8.800 -13.211 7.354 1.00 91.69 95 CYS A O 1
ATOM 814 N N . ASP A 1 96 ? -10.743 -14.290 7.055 1.00 91.50 96 ASP A N 1
ATOM 815 C CA . ASP A 1 96 ? -10.665 -14.311 5.590 1.00 91.50 96 ASP A CA 1
ATOM 816 C C . ASP A 1 96 ? -11.079 -12.996 4.914 1.00 91.50 96 ASP A C 1
ATOM 818 O O . ASP A 1 96 ? -11.021 -12.865 3.686 1.00 91.50 96 ASP A O 1
ATOM 822 N N . ASN A 1 97 ? -11.443 -11.986 5.708 1.00 92.56 97 ASN A N 1
ATOM 823 C CA . ASN A 1 97 ? -11.792 -10.679 5.183 1.00 92.56 97 ASN A CA 1
ATOM 824 C C . ASN A 1 97 ? -10.563 -9.968 4.597 1.00 92.56 97 ASN A C 1
ATOM 826 O O . ASN A 1 97 ? -9.454 -10.023 5.139 1.00 92.56 97 ASN A O 1
ATOM 830 N N . HIS A 1 98 ? -10.788 -9.255 3.500 1.00 92.38 98 HIS A N 1
ATOM 831 C CA . HIS A 1 98 ? -9.784 -8.420 2.861 1.00 92.38 98 HIS A CA 1
ATOM 832 C C . HIS A 1 98 ? -10.140 -6.958 3.070 1.00 92.38 98 HIS A C 1
ATOM 834 O O . HIS A 1 98 ? -11.304 -6.572 2.987 1.00 92.38 98 HIS A O 1
ATOM 840 N N . PHE A 1 99 ? -9.125 -6.142 3.308 1.00 93.38 99 PHE A N 1
ATOM 841 C CA . PHE A 1 99 ? -9.284 -4.702 3.383 1.00 93.38 99 PHE A CA 1
ATOM 842 C C . PHE A 1 99 ? -8.387 -4.017 2.363 1.00 93.38 99 PHE A C 1
ATOM 844 O O . PHE A 1 99 ? -7.347 -4.541 1.942 1.00 93.38 99 PHE A O 1
ATOM 851 N N . GLU A 1 100 ? -8.844 -2.850 1.930 1.00 94.81 100 GLU A N 1
ATOM 852 C CA . GLU A 1 100 ? -8.218 -2.083 0.870 1.00 94.81 100 GLU A CA 1
ATOM 853 C C . GLU A 1 100 ? -7.910 -0.676 1.357 1.00 94.81 100 GLU A C 1
ATOM 855 O O . GLU A 1 100 ? -8.769 0.018 1.903 1.00 94.81 100 GLU A O 1
ATOM 860 N N . ILE A 1 101 ? -6.675 -0.250 1.126 1.00 95.31 101 ILE A N 1
ATOM 861 C CA . ILE A 1 101 ? -6.163 1.058 1.522 1.00 95.31 101 ILE A CA 1
ATOM 862 C C . ILE A 1 101 ? -5.576 1.727 0.282 1.00 95.31 101 ILE A C 1
ATOM 864 O O . ILE A 1 101 ? -4.976 1.059 -0.563 1.00 95.31 101 ILE A O 1
ATOM 868 N N . ARG A 1 102 ? -5.738 3.044 0.153 1.00 95.00 102 ARG A N 1
ATOM 869 C CA . ARG A 1 102 ? -5.096 3.842 -0.897 1.00 95.00 102 ARG A CA 1
ATOM 870 C C . ARG A 1 102 ? -4.213 4.932 -0.308 1.00 95.00 102 ARG A C 1
ATOM 872 O O . ARG A 1 102 ? -4.501 5.443 0.768 1.00 95.00 102 ARG A O 1
ATOM 879 N N . THR A 1 103 ? -3.173 5.311 -1.040 1.00 95.69 103 THR A N 1
ATOM 880 C CA . THR A 1 103 ? -2.402 6.533 -0.760 1.00 95.69 103 THR A CA 1
ATOM 881 C C . THR A 1 103 ? -3.231 7.769 -1.091 1.00 95.69 103 THR A C 1
ATOM 883 O O . THR A 1 103 ? -3.828 7.807 -2.170 1.00 95.69 103 THR A O 1
ATOM 886 N N . ASP A 1 104 ? -3.190 8.786 -0.238 1.00 94.25 104 ASP A N 1
ATOM 887 C CA . ASP A 1 104 ? -3.712 10.126 -0.498 1.00 94.25 104 ASP A CA 1
ATOM 888 C C . ASP A 1 104 ? -2.572 11.165 -0.458 1.00 94.25 104 ASP A C 1
ATOM 890 O O . ASP A 1 104 ? -2.190 11.639 0.616 1.00 94.25 104 ASP A O 1
ATOM 894 N N . PRO A 1 105 ? -2.006 11.525 -1.627 1.00 94.38 105 PRO A N 1
ATOM 895 C CA . PRO A 1 105 ? -0.927 12.505 -1.712 1.00 94.38 105 PRO A CA 1
ATOM 896 C C . PRO A 1 105 ? -1.326 13.929 -1.305 1.00 94.38 105 PRO A C 1
ATOM 898 O O . PRO A 1 105 ? -0.439 14.736 -1.060 1.00 94.38 105 PRO A O 1
ATOM 901 N N . GLN A 1 106 ? -2.621 14.264 -1.253 1.00 92.75 106 GLN A N 1
ATOM 902 C CA . GLN A 1 106 ? -3.064 15.606 -0.868 1.00 92.75 106 GLN A CA 1
ATOM 903 C C . GLN A 1 106 ? -2.877 15.845 0.635 1.00 92.75 106 GLN A C 1
ATOM 905 O O . GLN A 1 106 ? -2.444 16.921 1.038 1.00 92.75 106 GLN A O 1
ATOM 910 N N . ASN A 1 107 ? -3.175 14.829 1.448 1.00 91.62 107 ASN A N 1
ATOM 911 C CA . ASN A 1 107 ? -3.125 14.901 2.910 1.00 91.62 107 ASN A CA 1
ATOM 912 C C . ASN A 1 107 ? -1.901 14.191 3.513 1.00 91.62 107 ASN A C 1
ATOM 914 O O . ASN A 1 107 ? -1.790 14.101 4.732 1.00 91.62 107 ASN A O 1
ATOM 918 N N . ASN A 1 108 ? -0.990 13.675 2.676 1.00 91.38 108 ASN A N 1
ATOM 919 C CA . ASN A 1 108 ? 0.144 12.837 3.088 1.00 91.38 108 ASN A CA 1
ATOM 920 C C . ASN A 1 108 ? -0.269 11.646 3.974 1.00 91.38 108 ASN A C 1
ATOM 922 O O . ASN A 1 108 ? 0.479 11.233 4.859 1.00 91.38 108 ASN A O 1
ATOM 926 N N . ASP A 1 109 ? -1.456 11.088 3.734 1.00 92.44 109 ASP A N 1
ATOM 927 C CA . ASP A 1 109 ? -2.040 10.032 4.562 1.00 92.44 109 ASP A CA 1
ATOM 928 C C . ASP A 1 109 ? -2.520 8.856 3.697 1.00 92.44 109 ASP A C 1
ATOM 930 O O . ASP A 1 109 ? -2.440 8.855 2.464 1.00 92.44 109 ASP A O 1
ATOM 934 N N . TYR A 1 110 ? -3.012 7.816 4.354 1.00 93.75 110 TYR A N 1
ATOM 935 C CA . TYR A 1 110 ? -3.659 6.677 3.739 1.00 93.75 110 TYR A CA 1
ATOM 936 C C . TYR A 1 110 ? -5.150 6.678 4.061 1.00 93.75 110 TYR A C 1
ATOM 938 O O . TYR A 1 110 ? -5.573 6.885 5.196 1.00 93.75 110 TYR A O 1
ATOM 946 N N . VAL A 1 111 ? -5.963 6.372 3.054 1.00 94.12 111 VAL A N 1
ATOM 947 C CA . VAL A 1 111 ? -7.418 6.294 3.192 1.00 94.12 111 VAL A CA 1
ATOM 948 C C . VAL A 1 111 ? -7.851 4.844 3.057 1.00 94.12 111 VAL A C 1
ATOM 950 O O . VAL A 1 111 ? -7.521 4.174 2.075 1.00 94.12 111 VAL A O 1
ATOM 953 N N . ILE A 1 112 ? -8.607 4.357 4.040 1.00 94.25 112 ILE A N 1
ATOM 954 C CA . ILE A 1 112 ? -9.237 3.039 3.966 1.00 94.25 112 ILE A CA 1
ATOM 955 C C . ILE A 1 112 ? -10.429 3.136 3.013 1.00 94.25 112 ILE A C 1
ATOM 957 O O . ILE A 1 112 ? -11.312 3.968 3.201 1.00 94.25 112 ILE A O 1
ATOM 961 N N . LEU A 1 113 ? -10.449 2.289 1.987 1.00 93.69 113 LEU A N 1
ATOM 962 C CA . LEU A 1 113 ? -11.557 2.193 1.038 1.00 93.69 113 LEU A CA 1
ATOM 963 C C . LEU A 1 113 ? -12.614 1.199 1.516 1.00 93.69 113 LEU A C 1
ATOM 965 O O . LEU A 1 113 ? -13.807 1.473 1.431 1.00 93.69 113 LEU A O 1
ATOM 969 N N . SER A 1 114 ? -12.181 0.028 1.985 1.00 93.75 114 SER A N 1
ATOM 970 C CA . SER A 1 114 ? -13.085 -1.069 2.330 1.00 93.75 114 SER A CA 1
ATOM 971 C C . SER A 1 114 ? -12.467 -2.027 3.351 1.00 93.75 114 SER A C 1
ATOM 973 O O . SER A 1 114 ? -11.249 -2.089 3.521 1.00 93.75 114 SER A O 1
ATOM 975 N N . GLY A 1 115 ? -13.325 -2.779 4.048 1.00 89.81 115 GLY A N 1
ATOM 976 C CA . GLY A 1 115 ? -12.936 -3.910 4.905 1.00 89.81 115 GLY A CA 1
ATOM 977 C C . GLY A 1 115 ? -12.377 -3.564 6.292 1.00 89.81 115 GLY A C 1
ATOM 978 O O . GLY A 1 115 ? -12.237 -4.464 7.124 1.00 89.81 115 GLY A O 1
ATOM 979 N N . ALA A 1 116 ? -12.114 -2.290 6.581 1.00 93.12 116 ALA A N 1
ATOM 980 C CA . ALA A 1 116 ? -11.660 -1.833 7.891 1.00 93.12 116 ALA A CA 1
ATOM 981 C C . ALA A 1 116 ? -12.162 -0.418 8.219 1.00 93.12 116 ALA A C 1
ATOM 983 O O . ALA A 1 116 ? -12.639 0.305 7.343 1.00 93.12 116 ALA A O 1
ATOM 984 N N . ARG A 1 117 ? -12.045 -0.028 9.488 1.00 92.12 117 ARG A N 1
ATOM 985 C CA . ARG A 1 117 ? -12.287 1.332 9.987 1.00 92.12 117 ARG A CA 1
ATOM 986 C C . ARG A 1 117 ? -11.052 1.825 10.725 1.00 92.12 117 ARG A C 1
ATOM 988 O O . ARG A 1 117 ? -10.424 1.056 11.448 1.00 92.12 117 ARG A O 1
ATOM 995 N N . ARG A 1 118 ? -10.700 3.097 10.549 1.00 91.19 118 ARG A N 1
ATOM 996 C CA . ARG A 1 118 ? -9.588 3.712 11.280 1.00 91.19 118 ARG A CA 1
ATOM 997 C C . ARG A 1 118 ? -10.011 3.916 12.731 1.00 91.19 118 ARG A C 1
ATOM 999 O O . ARG A 1 118 ? -11.125 4.369 12.980 1.00 91.19 118 ARG A O 1
ATOM 1006 N N . LYS A 1 119 ? -9.137 3.573 13.674 1.00 87.81 119 LYS A N 1
ATOM 1007 C CA . LYS A 1 119 ? -9.309 3.964 15.072 1.00 87.81 119 LYS A CA 1
ATOM 1008 C C . LYS A 1 119 ? -8.878 5.423 15.201 1.00 87.81 119 LYS A C 1
ATOM 1010 O O . LYS A 1 119 ? -7.750 5.762 14.850 1.00 87.81 119 LYS A O 1
ATOM 1015 N N . GLU A 1 120 ? -9.782 6.277 15.656 1.00 79.81 120 GLU A N 1
ATOM 1016 C CA . GLU A 1 120 ? -9.470 7.674 15.940 1.00 79.81 120 GLU A CA 1
ATOM 1017 C C . GLU A 1 120 ? -8.917 7.761 17.366 1.00 79.81 120 GLU A C 1
ATOM 1019 O O . GLU A 1 120 ? -9.601 7.427 18.327 1.00 79.81 120 GLU A O 1
ATOM 1024 N N . GLU A 1 121 ? -7.645 8.131 17.494 1.00 69.06 121 GLU A N 1
ATOM 1025 C CA . GLU A 1 121 ? -6.967 8.329 18.781 1.00 69.06 121 GLU A CA 1
ATOM 1026 C C . GLU A 1 121 ? -6.733 9.825 18.992 1.00 69.06 121 GLU A C 1
ATOM 1028 O O . GLU A 1 121 ? -5.601 10.286 19.127 1.00 69.06 121 GLU A O 1
ATOM 1033 N N . ARG A 1 122 ? -7.813 10.613 18.953 1.00 64.75 122 ARG A N 1
ATOM 1034 C CA . ARG A 1 122 ? -7.744 11.987 19.450 1.00 64.75 122 ARG A CA 1
ATOM 1035 C C . ARG A 1 122 ? -7.571 11.913 20.961 1.00 64.75 122 ARG A C 1
ATOM 1037 O O . ARG A 1 122 ? -8.423 11.376 21.656 1.00 64.75 122 ARG A O 1
ATOM 1044 N N . TRP A 1 123 ? -6.432 12.399 21.440 1.00 65.62 123 TRP A N 1
ATOM 1045 C CA . TRP A 1 123 ? -6.207 12.607 22.862 1.00 65.62 123 TRP A CA 1
ATOM 1046 C C . TRP A 1 123 ? -7.007 13.833 23.294 1.00 65.62 123 TRP A C 1
ATOM 1048 O O . TRP A 1 123 ? -6.661 14.952 22.907 1.00 65.62 123 TRP A O 1
ATOM 1058 N N . ASP A 1 124 ? -8.076 13.630 24.060 1.00 66.44 124 ASP A N 1
ATOM 1059 C CA . ASP A 1 124 ? -8.807 14.729 24.676 1.00 66.44 124 ASP A CA 1
ATOM 1060 C C . ASP A 1 124 ? -8.065 15.182 25.947 1.00 66.44 124 ASP A C 1
ATOM 1062 O O . ASP A 1 124 ? -7.889 14.391 26.875 1.00 66.44 124 ASP A O 1
ATOM 1066 N N . PRO A 1 125 ? -7.646 16.460 26.054 1.00 66.50 125 PRO A N 1
ATOM 1067 C CA . PRO A 1 125 ? -6.957 16.973 27.242 1.00 66.50 125 PRO A CA 1
ATOM 1068 C C . PRO A 1 125 ? -7.746 16.780 28.546 1.00 66.50 125 PRO A C 1
ATOM 1070 O O . PRO A 1 125 ? -7.145 16.708 29.618 1.00 66.50 125 PRO A O 1
ATOM 1073 N N . LYS A 1 126 ? -9.074 16.644 28.455 1.00 64.88 126 LYS A N 1
ATOM 1074 C CA . LYS A 1 126 ? -9.982 16.404 29.584 1.00 64.88 126 LYS A CA 1
ATOM 1075 C C . LYS A 1 126 ? -9.833 15.008 30.199 1.00 64.88 126 LYS A C 1
ATOM 1077 O O . LYS A 1 126 ? -10.054 14.861 31.397 1.00 64.88 126 LYS A O 1
ATOM 1082 N N . ASP A 1 127 ? -9.390 14.020 29.423 1.00 63.38 127 ASP A N 1
ATOM 1083 C CA . ASP A 1 127 ? -9.158 12.652 29.908 1.00 63.38 127 ASP A CA 1
ATOM 1084 C C . ASP A 1 127 ? -7.819 12.513 30.657 1.00 63.38 127 ASP A C 1
ATOM 1086 O O . ASP A 1 127 ? -7.573 11.511 31.327 1.00 63.38 127 ASP A O 1
ATOM 1090 N N . SER A 1 128 ? -6.958 13.540 30.604 1.00 65.44 128 SER A N 1
ATOM 1091 C CA . SER A 1 128 ? -5.638 13.555 31.257 1.00 65.44 128 SER A CA 1
ATOM 1092 C C . SER A 1 128 ? -5.690 13.736 32.782 1.00 65.44 128 SER A C 1
ATOM 1094 O O . SER A 1 128 ? -4.640 13.736 33.421 1.00 65.44 128 SER A O 1
ATOM 1096 N N . GLY A 1 129 ? -6.870 13.966 33.373 1.00 63.31 129 GLY A N 1
ATOM 1097 C CA . GLY A 1 129 ? -7.012 14.253 34.808 1.00 63.31 129 GLY A CA 1
ATOM 1098 C C . GLY A 1 129 ? -6.328 15.551 35.265 1.00 63.31 129 GLY A C 1
ATOM 1099 O O . GLY A 1 129 ? -6.103 15.740 36.460 1.00 63.31 129 GLY A O 1
ATOM 1100 N N . ALA A 1 130 ? -5.971 16.441 34.332 1.00 65.00 130 ALA A N 1
ATOM 1101 C CA . ALA A 1 130 ? -5.383 17.734 34.650 1.00 65.00 130 ALA A CA 1
ATOM 1102 C C . ALA A 1 130 ? -6.466 18.648 35.239 1.00 65.00 130 ALA A C 1
ATOM 1104 O O . ALA A 1 130 ? -7.460 18.953 34.584 1.00 65.00 130 ALA A O 1
ATOM 1105 N N . ILE A 1 131 ? -6.277 19.063 36.490 1.00 68.25 131 ILE A N 1
ATOM 1106 C CA . ILE A 1 131 ? -7.146 20.029 37.162 1.00 68.25 131 ILE A CA 1
ATOM 1107 C C . ILE A 1 131 ? -6.932 21.382 36.477 1.00 68.25 131 ILE A C 1
ATOM 1109 O O . ILE A 1 131 ? -5.849 21.963 36.571 1.00 68.25 131 ILE A O 1
ATOM 1113 N N . GLU A 1 132 ? -7.946 21.875 35.770 1.00 64.75 132 GLU A N 1
ATOM 1114 C CA . GLU A 1 132 ? -7.954 23.243 35.256 1.00 64.75 132 GLU A CA 1
ATOM 1115 C C . GLU A 1 132 ? -8.004 24.200 36.455 1.00 64.75 132 GLU A C 1
ATOM 1117 O O . GLU A 1 132 ? -9.003 24.277 37.169 1.00 64.75 132 GLU A O 1
ATOM 1122 N N . LEU A 1 133 ? -6.901 24.906 36.717 1.00 65.50 133 LEU A N 1
ATOM 1123 C CA . LEU A 1 133 ? -6.878 25.995 37.688 1.00 65.50 133 LEU A CA 1
ATOM 1124 C C . LEU A 1 133 ? -7.647 27.172 37.081 1.00 65.50 133 LEU A C 1
ATOM 1126 O O . LEU A 1 133 ? -7.086 27.971 36.333 1.00 65.50 133 LEU A O 1
ATOM 1130 N N . THR A 1 134 ? -8.943 27.258 37.366 1.00 65.38 134 THR A N 1
ATOM 1131 C CA . THR A 1 134 ? -9.728 28.468 37.108 1.00 65.38 134 THR A CA 1
ATOM 1132 C C . THR A 1 134 ? -9.205 29.583 38.010 1.00 65.38 134 THR A C 1
ATOM 1134 O O . THR A 1 134 ? -9.305 29.474 39.235 1.00 65.38 134 THR A O 1
ATOM 1137 N N . GLY A 1 135 ? -8.604 30.607 37.401 1.00 55.91 135 GLY A N 1
ATOM 1138 C CA . GLY A 1 135 ? -8.315 31.892 38.042 1.00 55.91 135 GLY A CA 1
ATOM 1139 C C . GLY A 1 135 ? -9.534 32.800 38.071 1.00 55.91 135 GLY A C 1
ATOM 1140 O O . GLY A 1 135 ? -10.421 32.616 37.205 1.00 55.91 135 GLY A O 1
#

Solvent-accessible surface area (backbone atoms only — not comparable to full-atom values): 8748 Å² total; per-residue (Å²): 132,82,63,96,77,59,90,74,76,95,70,61,91,87,65,50,78,89,73,49,55,70,45,66,70,69,66,45,61,96,54,95,67,76,70,90,77,80,77,72,93,66,79,72,42,79,41,85,42,61,34,90,52,39,30,34,32,71,75,76,69,46,78,44,58,54,62,48,75,39,71,22,41,36,38,81,78,52,58,61,89,90,46,76,28,41,36,34,40,33,65,46,95,90,43,93,46,55,31,33,36,31,57,33,83,88,76,77,44,74,45,71,76,39,47,49,44,77,58,83,81,80,81,57,73,80,79,68,73,68,80,80,82,82,127